Protein AF-A0A8S2QHT1-F1 (afdb_monomer_lite)

Radius of gyration: 14.19 Å; chains: 1; bounding box: 30×33×29 Å

Structure (mmCIF, N/CA/C/O backbone):
data_AF-A0A8S2QHT1-F1
#
_entry.id   AF-A0A8S2QHT1-F1
#
loop_
_atom_site.group_PDB
_atom_site.id
_atom_site.type_symbol
_atom_site.label_atom_id
_atom_site.label_alt_id
_atom_site.label_comp_id
_atom_site.label_asym_id
_atom_site.label_entity_id
_atom_site.label_seq_id
_atom_site.pdbx_PDB_ins_code
_atom_site.Cartn_x
_atom_site.Cartn_y
_atom_site.Cartn_z
_atom_site.occupancy
_atom_site.B_iso_or_equiv
_atom_site.auth_seq_id
_atom_site.auth_comp_id
_atom_site.auth_asym_id
_atom_site.auth_atom_id
_atom_site.pdbx_PDB_model_num
ATOM 1 N N . MET A 1 1 ? -14.697 -1.267 -12.834 1.00 37.66 1 MET A N 1
ATOM 2 C CA . MET A 1 1 ? -14.384 -0.668 -11.519 1.00 37.66 1 MET A CA 1
ATOM 3 C C . MET A 1 1 ? -12.891 -0.830 -11.333 1.00 37.66 1 MET A C 1
ATOM 5 O O . MET A 1 1 ? -12.428 -1.962 -11.341 1.00 37.66 1 MET A O 1
ATOM 9 N N . SER A 1 2 ? -12.137 0.269 -11.375 1.00 41.50 2 SER A N 1
ATOM 10 C CA . SER A 1 2 ? -10.672 0.217 -11.362 1.00 41.50 2 SER A CA 1
ATOM 11 C C . SER A 1 2 ? -10.218 -0.306 -10.004 1.00 41.50 2 SER A C 1
ATOM 13 O O . SER A 1 2 ? -10.585 0.281 -8.992 1.00 41.50 2 SER A O 1
ATOM 15 N N . LYS A 1 3 ? -9.493 -1.429 -9.990 1.00 53.56 3 LYS A N 1
ATOM 16 C CA . LYS A 1 3 ? -8.793 -1.934 -8.804 1.00 53.56 3 LYS A CA 1
ATOM 17 C C . LYS A 1 3 ? -7.932 -0.810 -8.226 1.00 53.56 3 LYS A C 1
ATOM 19 O O . LYS A 1 3 ? -7.283 -0.094 -8.992 1.00 53.56 3 LYS A O 1
ATOM 24 N N . ASP A 1 4 ? -7.969 -0.647 -6.907 1.00 65.81 4 ASP A N 1
ATOM 25 C CA . ASP A 1 4 ? -7.225 0.381 -6.186 1.00 65.81 4 ASP A CA 1
ATOM 26 C C . ASP A 1 4 ? -5.720 0.167 -6.377 1.00 65.81 4 ASP A C 1
ATOM 28 O O . ASP A 1 4 ? -5.069 -0.632 -5.697 1.00 65.81 4 ASP A O 1
ATOM 32 N N . GLN A 1 5 ? -5.180 0.878 -7.366 1.00 77.88 5 GLN A N 1
ATOM 33 C CA . GLN A 1 5 ? -3.768 0.889 -7.700 1.00 77.88 5 GLN A CA 1
ATOM 34 C C . GLN A 1 5 ? -2.961 1.238 -6.447 1.00 77.88 5 GLN A C 1
ATOM 36 O O . GLN A 1 5 ? -3.286 2.187 -5.730 1.00 77.88 5 GLN A O 1
ATOM 41 N N . ASN A 1 6 ? -1.905 0.465 -6.184 1.00 85.69 6 ASN A N 1
ATOM 42 C CA . ASN A 1 6 ? 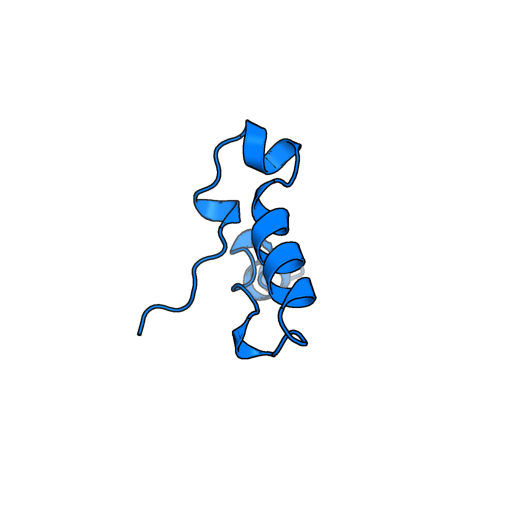-1.111 0.621 -4.974 1.00 85.69 6 ASN A CA 1
ATOM 43 C C . ASN A 1 6 ? -0.599 2.070 -4.849 1.00 85.69 6 ASN A C 1
ATOM 45 O O . ASN A 1 6 ? 0.110 2.533 -5.748 1.00 85.69 6 ASN A O 1
ATOM 49 N N . PRO A 1 7 ? -0.919 2.796 -3.759 1.00 87.69 7 PRO A N 1
ATOM 50 C CA . PRO A 1 7 ? -0.556 4.205 -3.600 1.00 87.69 7 PRO A CA 1
ATOM 51 C C . PRO A 1 7 ? 0.959 4.420 -3.569 1.00 87.69 7 PRO A C 1
ATOM 53 O O . PRO A 1 7 ? 1.425 5.535 -3.793 1.00 87.69 7 PRO A O 1
ATOM 56 N N . TYR A 1 8 ? 1.745 3.362 -3.356 1.00 87.56 8 TYR A N 1
ATOM 57 C CA . TYR A 1 8 ? 3.185 3.398 -3.561 1.00 87.56 8 TYR A CA 1
ATOM 58 C C . TYR A 1 8 ? 3.560 3.793 -5.000 1.00 87.56 8 TYR A C 1
ATOM 60 O O . TYR A 1 8 ? 4.521 4.533 -5.190 1.00 87.56 8 TYR A O 1
ATOM 68 N N . LEU A 1 9 ? 2.807 3.370 -6.021 1.00 87.88 9 LEU A N 1
ATOM 69 C CA . LEU A 1 9 ? 3.126 3.651 -7.428 1.00 87.88 9 LEU A CA 1
ATOM 70 C C . LEU A 1 9 ? 3.033 5.144 -7.767 1.00 87.88 9 LEU A C 1
ATOM 72 O O . LEU A 1 9 ? 3.845 5.645 -8.541 1.00 87.88 9 LEU A O 1
ATOM 76 N N . THR A 1 10 ? 2.091 5.860 -7.154 1.00 87.69 10 THR A N 1
ATOM 77 C CA . THR A 1 10 ? 1.863 7.297 -7.380 1.00 87.69 10 THR A CA 1
ATOM 78 C C . THR A 1 10 ? 2.482 8.188 -6.299 1.00 87.69 10 THR A C 1
ATOM 80 O O . THR A 1 10 ? 2.505 9.412 -6.442 1.00 87.69 10 THR A O 1
ATOM 83 N N . ALA A 1 11 ? 3.019 7.607 -5.221 1.00 86.88 11 ALA A N 1
ATOM 84 C CA . ALA A 1 11 ? 3.662 8.350 -4.146 1.00 86.88 11 ALA A CA 1
ATOM 85 C C . ALA A 1 11 ? 4.957 9.034 -4.609 1.00 86.88 11 ALA A C 1
ATOM 87 O O . ALA A 1 11 ? 5.806 8.448 -5.287 1.00 86.88 11 ALA A O 1
ATOM 88 N N . ASN A 1 12 ? 5.149 10.276 -4.159 1.00 89.88 12 ASN A N 1
ATOM 89 C CA . ASN A 1 12 ? 6.415 10.978 -4.337 1.00 89.88 12 ASN A CA 1
ATOM 90 C C . ASN A 1 12 ? 7.556 10.288 -3.543 1.00 89.88 12 ASN A C 1
ATOM 92 O O . ASN A 1 12 ? 7.288 9.546 -2.591 1.00 89.88 12 ASN A O 1
ATOM 96 N N . PRO A 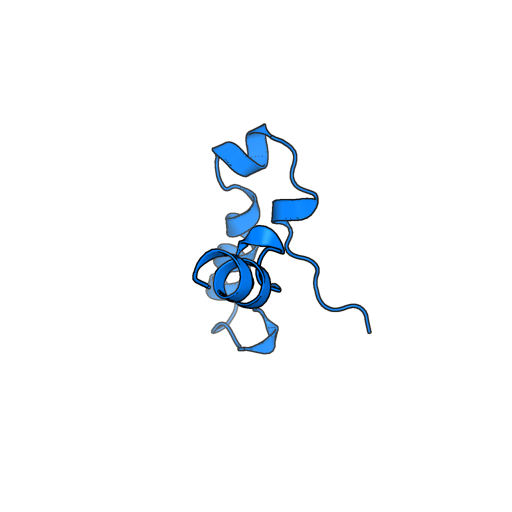1 13 ? 8.833 10.532 -3.896 1.00 90.25 13 PRO A N 1
ATOM 97 C CA . PRO A 1 13 ? 9.972 9.853 -3.269 1.00 90.25 13 PRO A CA 1
ATOM 98 C C . PRO A 1 13 ? 10.038 10.012 -1.745 1.00 90.25 13 PRO A C 1
ATOM 100 O O . PRO A 1 13 ? 10.345 9.055 -1.040 1.00 90.25 13 PRO A O 1
ATOM 103 N N . PHE A 1 14 ? 9.686 11.187 -1.217 1.00 89.88 14 PHE A N 1
ATOM 104 C CA . PHE A 1 14 ? 9.648 11.423 0.229 1.00 89.88 14 PHE A CA 1
ATOM 105 C C . PHE A 1 14 ? 8.567 10.578 0.919 1.00 89.88 14 PHE A C 1
ATOM 107 O O . PHE A 1 14 ? 8.822 9.962 1.948 1.00 89.88 14 PHE A O 1
ATOM 114 N N . SER A 1 15 ? 7.373 10.485 0.334 1.00 87.75 15 SER A N 1
ATOM 115 C CA . SER A 1 15 ? 6.269 9.664 0.842 1.00 87.75 15 SER A CA 1
ATOM 116 C C . SER A 1 15 ? 6.593 8.169 0.787 1.00 87.75 15 SER A C 1
ATOM 118 O O . SER A 1 15 ? 6.217 7.430 1.698 1.00 87.75 15 SER A O 1
ATOM 120 N N . LYS A 1 16 ? 7.339 7.726 -0.237 1.00 89.69 16 LYS A N 1
ATOM 121 C CA . LYS A 1 16 ? 7.889 6.363 -0.302 1.00 89.69 16 LYS A CA 1
ATOM 122 C C . LYS A 1 16 ? 8.877 6.112 0.836 1.00 89.69 16 LYS A C 1
ATOM 124 O O . LYS A 1 16 ? 8.716 5.135 1.556 1.00 89.69 16 LYS A O 1
ATOM 129 N N . LEU A 1 17 ? 9.841 7.015 1.036 1.00 90.69 17 LEU A N 1
ATOM 130 C CA . LEU A 1 17 ? 10.879 6.881 2.062 1.00 90.69 17 LEU A CA 1
ATOM 131 C C . LEU A 1 17 ? 10.289 6.817 3.480 1.00 90.69 17 LEU A C 1
ATOM 133 O O . LEU A 1 17 ? 10.621 5.927 4.260 1.00 90.69 17 LEU A O 1
ATOM 137 N N . PHE A 1 18 ? 9.366 7.724 3.799 1.00 91.88 18 PHE A N 1
ATOM 138 C CA . PHE A 1 18 ? 8.718 7.781 5.112 1.00 91.88 18 PHE A CA 1
ATOM 139 C C . PHE A 1 18 ? 7.497 6.861 5.241 1.00 91.88 18 PHE A C 1
ATOM 141 O O . PHE A 1 18 ? 6.845 6.863 6.282 1.00 91.88 18 PHE A O 1
ATOM 148 N N . HIS A 1 19 ? 7.178 6.074 4.208 1.00 87.62 19 HIS A N 1
ATOM 149 C CA . HIS A 1 19 ? 6.030 5.164 4.182 1.00 87.62 19 HIS A CA 1
ATOM 150 C C . HIS A 1 19 ? 4.688 5.844 4.517 1.00 87.62 19 HIS A C 1
ATOM 152 O O . HIS A 1 19 ? 3.749 5.208 4.999 1.00 87.62 19 HIS A O 1
ATOM 158 N N . SER A 1 20 ? 4.563 7.144 4.237 1.00 88.25 20 SER A N 1
ATOM 159 C CA . SER A 1 20 ? 3.390 7.946 4.609 1.00 88.25 20 SER A CA 1
ATOM 160 C C . SER A 1 20 ? 2.096 7.437 3.970 1.00 88.25 20 SER A C 1
ATOM 162 O O . SER A 1 20 ? 1.016 7.616 4.531 1.00 88.25 20 SER A O 1
ATOM 164 N N . TRP A 1 21 ? 2.193 6.748 2.830 1.00 83.88 21 TRP A N 1
ATOM 165 C CA . TRP A 1 21 ? 1.066 6.109 2.147 1.00 83.88 21 TRP A CA 1
ATOM 166 C C . TRP A 1 21 ? 0.367 5.025 2.998 1.00 83.88 21 TRP A C 1
ATOM 168 O O . TRP A 1 21 ? -0.837 4.819 2.845 1.00 83.88 21 TRP A O 1
ATOM 178 N N . ILE A 1 22 ? 1.067 4.394 3.952 1.00 88.00 22 ILE A N 1
ATOM 179 C CA . ILE A 1 22 ? 0.493 3.398 4.881 1.00 88.00 22 ILE A CA 1
ATOM 180 C C . ILE A 1 22 ? -0.479 4.051 5.876 1.00 88.00 22 ILE A C 1
ATOM 182 O O . ILE A 1 22 ? -1.406 3.405 6.371 1.00 88.00 22 ILE A O 1
ATOM 186 N N . SER A 1 23 ? -0.321 5.350 6.147 1.00 88.38 23 SER A N 1
ATOM 187 C CA . SER A 1 23 ? -1.162 6.090 7.098 1.00 88.38 23 SER A CA 1
ATOM 188 C C . SER A 1 23 ? -2.661 5.954 6.794 1.00 88.38 23 SER A C 1
ATOM 190 O O . SER A 1 23 ? -3.478 5.819 7.710 1.00 88.38 23 SER A O 1
ATOM 192 N N . SER A 1 24 ? -3.029 5.890 5.512 1.00 84.62 24 SER A N 1
ATOM 193 C CA . SER A 1 24 ? -4.412 5.689 5.067 1.00 84.62 24 SER A CA 1
ATOM 194 C C . SER A 1 24 ? -4.995 4.352 5.546 1.00 84.62 24 SER A C 1
ATOM 196 O O . SER A 1 24 ? -6.105 4.329 6.081 1.00 84.62 24 SER A O 1
ATOM 198 N N . LEU A 1 25 ? -4.228 3.259 5.458 1.00 86.81 25 LEU A N 1
ATOM 199 C CA . LEU A 1 25 ? -4.625 1.936 5.964 1.00 86.81 25 LEU A CA 1
ATOM 200 C C . LEU A 1 25 ? -4.749 1.925 7.491 1.00 86.81 25 LEU A C 1
ATOM 202 O O . LEU A 1 25 ? -5.705 1.379 8.043 1.00 86.81 25 LEU A O 1
ATOM 206 N N . LEU A 1 26 ? -3.813 2.572 8.192 1.00 88.81 26 LEU A N 1
ATOM 207 C CA . LEU A 1 26 ? -3.859 2.681 9.655 1.00 88.81 26 LEU A CA 1
ATOM 208 C C . LEU A 1 26 ? -5.067 3.502 10.128 1.00 88.81 26 LEU A C 1
ATOM 210 O O . LEU A 1 26 ? -5.674 3.196 11.155 1.00 88.81 26 LEU A O 1
ATOM 214 N N . SER A 1 27 ? -5.440 4.540 9.380 1.00 89.06 27 SER A N 1
ATOM 215 C CA . SER A 1 27 ? -6.658 5.315 9.621 1.00 89.06 27 SER A CA 1
ATOM 216 C C . SER A 1 27 ? -7.919 4.476 9.395 1.00 89.06 27 SER A C 1
ATOM 218 O O . SER A 1 27 ? -8.834 4.522 10.218 1.00 89.06 27 SER A O 1
ATOM 220 N N . LEU A 1 28 ? -7.947 3.661 8.336 1.00 88.06 28 LEU A N 1
ATOM 221 C CA . LEU A 1 28 ? -9.069 2.772 8.034 1.00 88.06 28 LEU A CA 1
ATOM 222 C C . LEU A 1 28 ? -9.271 1.725 9.138 1.00 88.06 28 LEU A C 1
ATOM 224 O O . LEU A 1 28 ? -10.382 1.590 9.652 1.00 88.06 28 LEU A O 1
ATOM 228 N N . ARG A 1 29 ? -8.181 1.090 9.589 1.00 87.75 29 ARG A N 1
ATOM 229 C CA . ARG A 1 29 ? -8.190 0.114 10.692 1.00 87.75 29 ARG A CA 1
ATOM 230 C C . ARG A 1 29 ? -8.761 0.686 11.992 1.00 87.75 29 ARG A C 1
ATOM 232 O O . ARG A 1 29 ? -9.416 -0.023 12.747 1.00 87.75 29 ARG A O 1
ATOM 239 N N . ARG A 1 30 ? -8.499 1.966 12.282 1.00 90.38 30 ARG A N 1
ATOM 240 C CA . ARG A 1 30 ? -9.041 2.629 13.482 1.00 90.38 30 ARG A CA 1
ATOM 241 C C . ARG A 1 30 ? -10.559 2.803 13.428 1.00 90.38 30 ARG A C 1
ATOM 243 O O . ARG A 1 30 ? -11.176 2.915 14.479 1.00 90.38 30 ARG A O 1
ATOM 250 N N . LYS A 1 31 ? -11.149 2.845 12.230 1.00 91.31 31 LYS A N 1
ATOM 251 C CA . LYS A 1 31 ? -12.595 3.013 12.029 1.00 91.31 31 LYS A CA 1
ATOM 252 C C . LYS A 1 31 ? -13.331 1.679 11.953 1.00 91.31 31 LYS A C 1
ATOM 254 O O . LYS A 1 31 ? -14.449 1.585 12.448 1.00 91.31 31 LYS A O 1
ATOM 259 N N . ARG A 1 32 ? -12.723 0.669 11.325 1.00 92.25 32 ARG A N 1
ATOM 260 C CA . ARG A 1 32 ? -13.294 -0.676 11.183 1.00 92.25 32 ARG A CA 1
ATOM 261 C C . ARG A 1 32 ? -12.206 -1.745 11.029 1.00 92.25 32 ARG A C 1
ATOM 263 O O . ARG A 1 32 ? -11.095 -1.411 10.615 1.00 92.25 32 ARG A O 1
ATOM 270 N N . PRO A 1 33 ? -12.510 -3.025 11.311 1.00 92.38 33 PRO A N 1
ATOM 271 C CA . PRO A 1 33 ? -11.652 -4.135 10.907 1.00 92.38 33 PRO A CA 1
ATOM 272 C C . PRO A 1 33 ? -11.359 -4.089 9.401 1.00 92.38 33 PRO A C 1
ATOM 274 O O . PRO A 1 33 ? -12.247 -3.777 8.611 1.00 92.38 33 PRO A O 1
ATOM 277 N N . LEU A 1 34 ? -10.111 -4.379 9.025 1.00 90.12 34 LEU A N 1
ATOM 278 C CA . LEU A 1 34 ? -9.685 -4.415 7.625 1.00 90.12 34 LEU A CA 1
ATOM 279 C C . LEU A 1 34 ? -10.229 -5.667 6.936 1.00 90.12 34 LEU A C 1
ATOM 281 O O . LEU A 1 34 ? -10.144 -6.768 7.486 1.00 90.12 34 LEU A O 1
ATOM 285 N N . GLU A 1 35 ? -10.722 -5.499 5.716 1.00 91.25 35 GLU A N 1
ATOM 286 C CA . GLU A 1 35 ? -11.240 -6.579 4.881 1.00 91.25 35 GLU A CA 1
ATOM 287 C C . GLU A 1 35 ? -10.320 -6.877 3.695 1.00 91.25 35 GLU A C 1
ATOM 289 O O . GLU A 1 35 ? -9.384 -6.140 3.384 1.00 91.25 35 GLU A O 1
ATOM 294 N N . TYR A 1 36 ? -10.578 -7.992 3.005 1.00 86.31 36 TYR A N 1
ATOM 295 C CA . TYR A 1 36 ? -9.813 -8.367 1.814 1.00 86.31 36 TYR A CA 1
ATOM 296 C C . TYR A 1 36 ? -9.895 -7.301 0.713 1.00 86.31 36 TYR A C 1
ATOM 298 O O . TYR A 1 36 ? -8.911 -7.059 0.021 1.00 86.31 36 TYR A O 1
ATOM 306 N N . SER A 1 37 ? -11.048 -6.643 0.585 1.00 86.38 37 SER A N 1
ATOM 307 C CA . SER A 1 37 ? -11.272 -5.554 -0.368 1.00 86.38 37 SER A CA 1
ATOM 308 C C . SER A 1 37 ? -10.427 -4.312 -0.095 1.00 86.38 37 SER A C 1
ATOM 310 O O . SER A 1 37 ? -10.281 -3.492 -0.989 1.00 86.38 37 SER A O 1
ATOM 312 N N . ASP A 1 38 ? -9.868 -4.170 1.110 1.00 84.38 38 ASP A N 1
ATOM 313 C CA . ASP A 1 38 ? -9.051 -3.010 1.490 1.00 84.38 38 ASP A CA 1
ATOM 314 C C . ASP A 1 38 ? -7.574 -3.185 1.110 1.00 84.38 38 ASP A C 1
ATOM 316 O O . ASP A 1 38 ? -6.741 -2.323 1.400 1.00 84.38 38 ASP A O 1
ATOM 320 N N . ARG A 1 39 ? -7.222 -4.331 0.516 1.00 86.94 39 ARG A N 1
ATOM 321 C CA . ARG A 1 39 ? -5.860 -4.621 0.072 1.00 86.94 39 ARG A CA 1
ATOM 322 C C . ARG A 1 39 ? -5.581 -3.913 -1.244 1.00 86.94 39 ARG A C 1
ATOM 324 O O . ARG A 1 39 ? -6.382 -3.960 -2.171 1.00 86.94 39 ARG A O 1
ATOM 331 N N . PHE A 1 40 ? -4.387 -3.347 -1.338 1.00 87.38 40 PHE A N 1
ATOM 332 C CA . PHE A 1 40 ? -3.848 -2.869 -2.601 1.00 87.38 40 PHE A CA 1
ATOM 333 C C . PHE A 1 40 ? -3.296 -4.027 -3.429 1.00 87.38 40 PHE A C 1
ATOM 335 O O . PHE A 1 40 ? -2.865 -5.044 -2.876 1.00 87.38 40 PHE A O 1
ATOM 342 N N . ASP A 1 41 ? -3.267 -3.851 -4.749 1.00 87.12 41 ASP A N 1
ATOM 343 C CA . ASP A 1 41 ? -2.565 -4.784 -5.626 1.00 87.12 41 ASP A CA 1
ATOM 344 C C . ASP A 1 41 ? -1.062 -4.839 -5.282 1.00 87.12 41 ASP A C 1
ATOM 346 O O . ASP A 1 41 ? -0.449 -3.870 -4.810 1.00 87.12 41 ASP A O 1
ATOM 350 N N . VAL A 1 42 ? -0.473 -6.009 -5.529 1.00 85.56 42 VAL A N 1
ATOM 351 C CA . VAL A 1 42 ? 0.966 -6.247 -5.381 1.00 85.56 42 VAL A CA 1
ATOM 352 C C . VAL A 1 42 ? 1.726 -5.359 -6.369 1.00 85.56 42 VAL A C 1
ATOM 354 O O . VAL A 1 42 ? 1.247 -5.092 -7.476 1.00 85.56 42 VAL A O 1
ATOM 357 N N . LEU A 1 43 ? 2.903 -4.876 -5.965 1.00 86.56 43 LEU A N 1
ATOM 358 C CA . LEU A 1 43 ? 3.761 -4.102 -6.856 1.00 86.56 43 LEU A CA 1
ATOM 359 C C . LEU A 1 43 ? 4.155 -4.954 -8.074 1.00 86.56 43 LEU A C 1
ATOM 361 O O . LEU A 1 43 ? 4.358 -6.155 -7.915 1.00 86.56 43 LEU A O 1
ATOM 365 N N . PRO A 1 44 ? 4.278 -4.364 -9.276 1.00 83.25 44 PRO A N 1
ATOM 366 C CA . PRO A 1 44 ? 4.619 -5.114 -10.487 1.00 83.25 44 PRO A CA 1
ATOM 367 C C . PRO A 1 44 ? 5.886 -5.9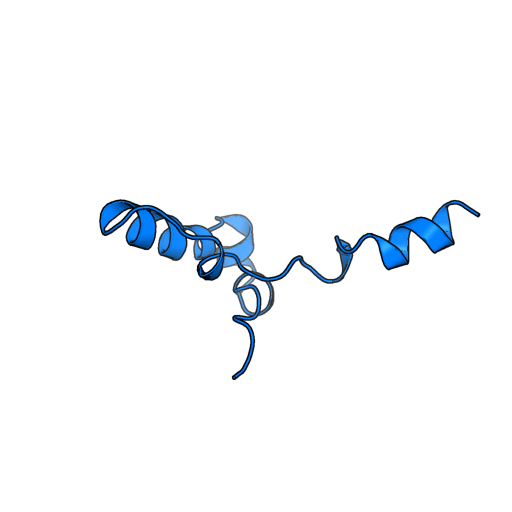71 -10.349 1.00 83.25 44 PRO A C 1
ATOM 369 O O . PRO A 1 44 ? 5.898 -7.108 -10.805 1.00 83.25 44 PRO A O 1
ATOM 372 N N . ASP A 1 45 ? 6.906 -5.456 -9.658 1.00 82.69 45 ASP A N 1
ATOM 373 C CA . ASP A 1 45 ? 8.189 -6.145 -9.450 1.00 82.69 45 ASP A CA 1
ATOM 374 C C . ASP A 1 45 ? 8.103 -7.313 -8.447 1.00 82.69 45 ASP A C 1
ATOM 376 O O . ASP A 1 45 ? 8.940 -8.216 -8.455 1.00 82.69 45 ASP A O 1
ATOM 380 N N . ASP A 1 46 ? 7.072 -7.312 -7.601 1.00 82.06 46 ASP A N 1
ATOM 381 C CA . ASP A 1 46 ? 6.850 -8.312 -6.552 1.00 82.06 46 ASP A CA 1
ATOM 382 C C . ASP A 1 46 ? 5.850 -9.399 -6.992 1.00 82.06 46 ASP A C 1
ATOM 384 O O . ASP A 1 46 ? 5.489 -10.282 -6.209 1.00 82.06 46 ASP A O 1
ATOM 388 N N . GLN A 1 47 ? 5.361 -9.343 -8.236 1.00 81.31 47 GLN A N 1
ATOM 389 C CA . GLN A 1 47 ? 4.555 -10.421 -8.809 1.00 81.31 47 GLN A CA 1
ATOM 390 C C . GLN A 1 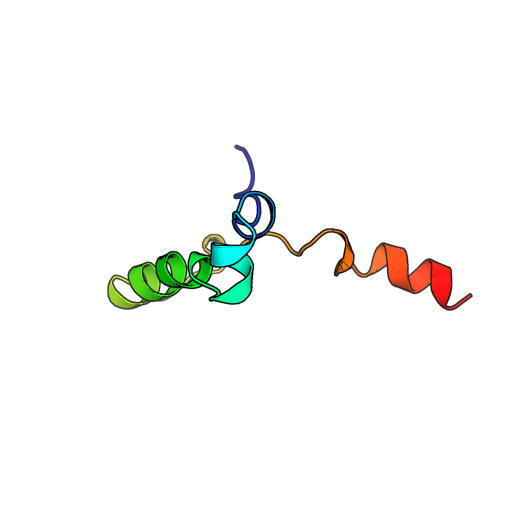47 ? 5.434 -11.649 -9.040 1.00 81.31 47 GLN A C 1
ATOM 392 O O . GLN A 1 47 ? 6.595 -11.522 -9.401 1.00 81.31 47 GLN A O 1
ATOM 397 N N . SER A 1 48 ? 4.898 -12.854 -8.852 1.00 78.88 48 SER A N 1
ATOM 398 C CA . SER A 1 48 ? 5.691 -14.086 -8.954 1.00 78.88 48 SER A CA 1
ATOM 399 C C . SER A 1 48 ? 6.154 -14.410 -10.378 1.00 78.88 48 SER A C 1
ATOM 401 O O . SER A 1 48 ? 7.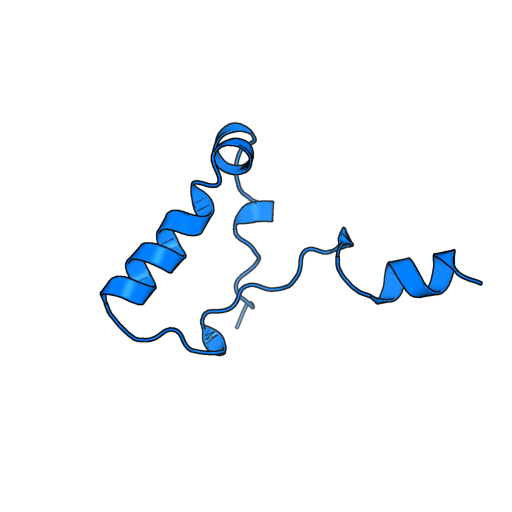206 -15.018 -10.532 1.00 78.88 48 SER A O 1
ATOM 403 N N . GLU A 1 49 ? 5.394 -14.014 -11.406 1.00 70.94 49 GLU A N 1
ATOM 404 C CA . GLU A 1 49 ? 5.705 -14.301 -12.818 1.00 70.94 49 GLU A CA 1
ATOM 405 C C . GLU A 1 49 ? 7.129 -13.880 -13.231 1.00 70.94 49 GLU A C 1
ATOM 407 O O . GLU A 1 49 ? 7.884 -14.752 -13.658 1.00 70.94 49 GLU A O 1
ATOM 412 N N . PRO A 1 50 ? 7.579 -12.624 -13.020 1.00 62.97 50 PRO A N 1
ATOM 413 C CA . PRO A 1 50 ? 8.935 -12.209 -13.394 1.00 62.97 50 PRO A CA 1
ATOM 414 C C . PRO A 1 50 ? 10.072 -12.928 -12.644 1.00 62.97 50 PRO A C 1
ATOM 416 O O . PRO A 1 50 ? 11.229 -12.822 -13.059 1.00 62.97 50 PRO A O 1
ATOM 419 N N . TRP A 1 51 ? 9.789 -13.636 -11.544 1.00 61.28 51 TRP A N 1
ATOM 420 C CA . TRP A 1 51 ? 10.795 -14.401 -10.795 1.00 61.28 51 TRP A CA 1
ATOM 421 C C . TRP A 1 51 ? 10.914 -15.854 -11.254 1.00 61.28 51 TRP A C 1
ATOM 423 O O . TRP A 1 51 ? 11.980 -16.441 -11.078 1.00 61.28 51 TRP A O 1
ATOM 433 N N . ILE A 1 52 ? 9.863 -16.422 -11.850 1.00 69.06 52 ILE A N 1
ATOM 434 C CA . ILE A 1 52 ? 9.886 -17.789 -12.391 1.00 69.06 52 ILE A CA 1
ATOM 435 C C . ILE A 1 52 ? 10.842 -17.846 -13.591 1.00 69.06 52 ILE A C 1
ATOM 437 O O . ILE A 1 52 ? 11.735 -18.687 -13.614 1.00 69.06 52 ILE A O 1
ATOM 441 N N . ASP A 1 53 ? 10.762 -16.861 -14.489 1.00 66.62 53 ASP A N 1
ATOM 442 C CA . ASP A 1 53 ? 11.603 -16.778 -15.695 1.00 66.62 53 ASP A CA 1
ATOM 443 C C . ASP A 1 53 ? 13.094 -16.506 -15.407 1.00 66.62 53 ASP A C 1
ATOM 445 O O . ASP A 1 53 ? 13.939 -16.693 -16.277 1.00 66.62 53 ASP A O 1
ATOM 449 N N . ARG A 1 54 ? 13.450 -16.027 -14.204 1.00 62.69 54 ARG A N 1
ATOM 450 C CA . ARG A 1 54 ? 14.855 -15.798 -13.799 1.00 62.69 54 ARG A CA 1
ATOM 451 C C . ARG A 1 54 ? 15.516 -17.012 -13.143 1.00 62.69 54 ARG A C 1
ATOM 453 O O . ARG A 1 54 ? 16.711 -16.943 -12.851 1.00 62.69 54 ARG A O 1
ATOM 460 N N . LEU A 1 55 ? 14.743 -18.049 -12.824 1.00 68.19 55 LEU A N 1
ATOM 461 C CA . LEU A 1 55 ? 15.214 -19.250 -12.129 1.00 68.19 55 LEU A CA 1
ATOM 462 C C . LEU A 1 55 ? 15.359 -20.474 -13.053 1.00 68.19 55 LEU A C 1
ATOM 464 O O . LEU A 1 55 ? 15.929 -21.469 -12.603 1.00 68.19 55 LEU A O 1
ATOM 468 N N . GLU A 1 56 ? 14.878 -20.400 -14.301 1.00 55.12 56 GLU A N 1
ATOM 469 C CA . GLU A 1 56 ? 15.216 -21.332 -15.398 1.00 55.12 56 GLU A CA 1
ATOM 470 C C . GLU A 1 56 ? 16.556 -20.975 -16.062 1.00 55.12 56 GLU A C 1
ATOM 472 O O . GLU A 1 56 ? 17.294 -21.925 -16.418 1.00 55.12 56 GLU A O 1
#

Secondary structure (DSSP, 8-state):
------HHHH--HHHHHTTGGGHHHHHHHHHS---GGGPPPPPGGGSSHHHHTTT-

Organism: NCBI:txid392030

pLDDT: mean 81.33, std 12.63, range [37.66, 92.38]

Foldseek 3Di:
DDAAAQVCVVDDPVCVVVVVSCVVVVVVCVVHNDDPSNDHD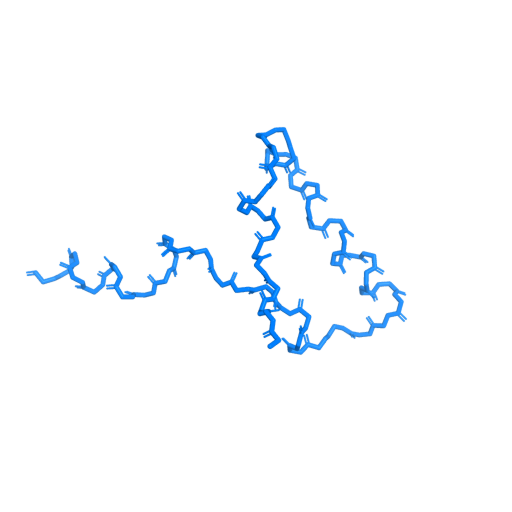DDPVPDCVVVVVVVD

Sequence (56 aa):
MSKDQNPYLTANPFSKLFHSWISSLLSLRRKRPLEYSDRFDVLPDDQSEPWIDRLE